Protein AF-A0A357A1M4-F1 (afdb_monomer_lite)

Sequence (73 aa):
MLQIHVGHMAAGLDFYTTLFGRGPDFSPHEDFFEWQVVAGAEVWWQIVVVPGQVRPMTKRSRLKVDDVRAATA

Secondary structure (DSSP, 8-state):
-EEEEES-HHHHHHHHHHHHTS--SEEEETTEEEEESSTTSS-EEEEEE-SSPPPPPSS------S-HHHHT-

Structure (mmCIF, N/CA/C/O backbone):
data_AF-A0A357A1M4-F1
#
_entry.id   AF-A0A357A1M4-F1
#
loop_
_atom_site.group_PDB
_atom_site.id
_atom_site.type_symbol
_atom_site.label_atom_id
_atom_site.label_alt_id
_atom_site.label_comp_id
_atom_site.label_asym_id
_atom_site.label_entity_id
_atom_site.label_seq_id
_atom_site.pdbx_PDB_ins_code
_atom_site.Cartn_x
_atom_site.Cartn_y
_atom_site.Cartn_z
_atom_site.occupancy
_atom_site.B_iso_or_equiv
_atom_site.auth_seq_id
_atom_site.auth_comp_id
_atom_site.auth_asym_id
_atom_site.auth_atom_id
_atom_site.pdbx_PDB_model_num
ATOM 1 N N . MET A 1 1 ? 3.574 11.122 5.667 1.00 81.50 1 MET A N 1
ATOM 2 C CA . MET A 1 1 ? 3.575 10.716 4.248 1.00 81.50 1 MET A CA 1
ATOM 3 C C . MET A 1 1 ? 4.765 9.809 3.973 1.00 81.50 1 MET A C 1
ATOM 5 O O . MET A 1 1 ? 5.871 10.146 4.387 1.00 81.50 1 MET A O 1
ATOM 9 N N . LEU A 1 2 ? 4.537 8.654 3.349 1.00 90.94 2 LEU A N 1
ATOM 10 C CA . LEU A 1 2 ? 5.568 7.705 2.925 1.00 90.94 2 LEU A CA 1
ATOM 11 C C . LEU A 1 2 ? 5.360 7.389 1.445 1.00 90.94 2 LEU A C 1
ATOM 13 O O . LEU A 1 2 ? 4.300 6.891 1.086 1.00 90.94 2 LEU A O 1
ATOM 17 N N . GLN A 1 3 ? 6.382 7.628 0.626 1.00 92.19 3 GLN A N 1
ATOM 18 C CA . GLN A 1 3 ? 6.344 7.338 -0.803 1.00 92.19 3 GLN A CA 1
ATOM 19 C C . GLN A 1 3 ? 7.220 6.134 -1.139 1.00 92.19 3 GLN A C 1
ATOM 21 O O . GLN A 1 3 ? 8.396 6.087 -0.771 1.00 92.19 3 GLN A O 1
ATOM 26 N N . ILE A 1 4 ? 6.645 5.191 -1.877 1.00 92.75 4 ILE A N 1
ATOM 27 C CA . ILE A 1 4 ? 7.306 3.992 -2.377 1.00 92.75 4 ILE A CA 1
ATOM 28 C C . ILE A 1 4 ? 7.455 4.105 -3.890 1.00 92.75 4 ILE A C 1
ATOM 30 O O . ILE A 1 4 ? 6.507 4.425 -4.605 1.00 92.75 4 ILE A O 1
ATOM 34 N N . HIS A 1 5 ? 8.654 3.824 -4.388 1.00 93.94 5 HIS A N 1
ATOM 35 C CA . HIS A 1 5 ? 8.894 3.698 -5.821 1.00 93.94 5 HIS A CA 1
ATOM 36 C C . HIS A 1 5 ? 8.550 2.285 -6.274 1.00 93.94 5 HIS A C 1
ATOM 38 O O . HIS A 1 5 ? 9.028 1.314 -5.686 1.00 93.94 5 HIS A O 1
ATOM 44 N N . VAL A 1 6 ? 7.749 2.174 -7.329 1.00 93.06 6 VAL A N 1
ATOM 45 C CA . VAL A 1 6 ? 7.394 0.894 -7.950 1.00 93.06 6 VAL A CA 1
ATOM 46 C C . VAL A 1 6 ? 7.893 0.852 -9.390 1.00 93.06 6 VAL A C 1
ATOM 48 O O . VAL A 1 6 ? 7.964 1.871 -10.071 1.00 93.06 6 VAL A O 1
ATOM 51 N N . GLY A 1 7 ? 8.276 -0.337 -9.855 1.00 92.69 7 GLY A N 1
ATOM 52 C CA . GLY A 1 7 ? 8.784 -0.527 -11.221 1.00 92.69 7 GLY A CA 1
ATOM 53 C C . GLY A 1 7 ? 7.679 -0.816 -12.231 1.00 92.69 7 GLY A C 1
ATOM 54 O O . GLY A 1 7 ? 7.865 -0.633 -13.428 1.00 92.69 7 GLY A O 1
ATOM 55 N N . HIS A 1 8 ? 6.524 -1.274 -11.749 1.00 92.06 8 HIS A N 1
ATOM 56 C CA . HIS A 1 8 ? 5.370 -1.584 -12.574 1.00 92.06 8 HIS A CA 1
ATOM 57 C C . HIS A 1 8 ? 4.100 -1.205 -11.820 1.00 92.06 8 HIS A C 1
ATOM 59 O O . HIS A 1 8 ? 3.835 -1.765 -10.753 1.00 92.06 8 HIS A O 1
ATOM 65 N N . MET A 1 9 ? 3.336 -0.246 -12.354 1.00 93.88 9 MET A N 1
ATOM 66 C CA . MET A 1 9 ? 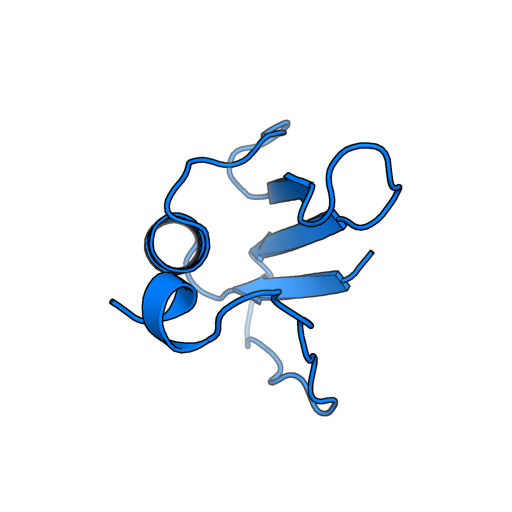2.218 0.323 -11.603 1.00 93.88 9 MET A CA 1
ATOM 67 C C . MET A 1 9 ? 1.144 -0.712 -11.293 1.00 93.88 9 MET A C 1
ATOM 69 O O . MET A 1 9 ? 0.736 -0.824 -10.147 1.00 93.88 9 MET A O 1
ATOM 73 N N . ALA A 1 10 ? 0.738 -1.511 -12.283 1.00 94.56 10 ALA A N 1
ATOM 74 C CA . ALA A 1 10 ? -0.328 -2.494 -12.102 1.00 94.56 10 ALA A CA 1
ATOM 75 C C . ALA A 1 10 ? -0.023 -3.479 -10.959 1.00 94.56 10 ALA A C 1
ATOM 77 O O . ALA A 1 10 ? -0.877 -3.727 -10.116 1.00 94.56 10 ALA A O 1
ATOM 78 N N . ALA A 1 11 ? 1.218 -3.968 -10.879 1.00 94.25 11 ALA A N 1
ATOM 79 C CA . ALA A 1 11 ? 1.647 -4.870 -9.811 1.00 94.25 11 ALA A CA 1
ATOM 80 C C . ALA A 1 11 ? 1.757 -4.160 -8.451 1.00 94.25 11 ALA A C 1
ATOM 82 O O . ALA A 1 11 ? 1.428 -4.740 -7.421 1.00 94.25 11 ALA A O 1
ATOM 83 N N . GLY A 1 12 ? 2.215 -2.903 -8.436 1.00 95.06 12 GLY A N 1
ATOM 84 C CA . GLY A 1 12 ? 2.250 -2.094 -7.218 1.00 95.06 12 GLY A CA 1
ATOM 85 C C . GLY A 1 12 ? 0.847 -1.834 -6.671 1.00 95.06 12 GLY A C 1
ATOM 86 O O . GLY A 1 12 ? 0.596 -2.058 -5.491 1.00 95.06 12 GLY A O 1
ATOM 87 N N . LEU A 1 13 ? -0.069 -1.404 -7.536 1.00 96.69 13 LEU A N 1
ATOM 88 C CA . LEU A 1 13 ? -1.458 -1.138 -7.189 1.00 96.69 13 LEU A CA 1
ATOM 89 C C . LEU A 1 13 ? -2.148 -2.400 -6.664 1.00 96.69 13 LEU A C 1
ATOM 91 O O . LEU A 1 13 ? -2.717 -2.352 -5.581 1.00 96.69 13 LEU A O 1
ATOM 95 N N . ASP A 1 14 ? -2.023 -3.530 -7.364 1.00 97.50 14 ASP A N 1
ATOM 96 C CA . ASP A 1 14 ? -2.574 -4.821 -6.927 1.00 97.50 14 ASP A CA 1
ATOM 97 C C . ASP A 1 14 ? -2.056 -5.233 -5.537 1.00 97.50 14 ASP A C 1
ATOM 99 O O . ASP A 1 14 ? -2.835 -5.551 -4.631 1.00 97.50 14 ASP A O 1
ATOM 103 N N . PHE A 1 15 ? -0.741 -5.120 -5.320 1.00 96.75 15 PHE A N 1
ATOM 104 C CA . PHE A 1 15 ? -0.123 -5.435 -4.035 1.00 96.75 15 PHE A CA 1
ATOM 105 C C . PHE A 1 15 ? -0.653 -4.550 -2.902 1.00 96.75 15 PHE A C 1
ATOM 107 O O . PHE A 1 15 ? -1.039 -5.062 -1.851 1.00 96.75 15 PHE A O 1
ATOM 114 N N . TYR A 1 16 ? -0.676 -3.227 -3.084 1.00 96.12 16 TYR A N 1
ATOM 115 C CA . TYR A 1 16 ? -1.091 -2.307 -2.020 1.00 96.12 16 TYR A CA 1
ATOM 116 C C . TYR A 1 16 ? -2.604 -2.294 -1.801 1.00 96.12 16 TYR A C 1
ATOM 118 O O . TYR A 1 16 ? -3.043 -2.151 -0.660 1.00 96.12 16 TYR A O 1
ATOM 126 N N . THR A 1 17 ? -3.402 -2.534 -2.842 1.00 96.69 17 THR A N 1
ATOM 127 C CA . THR A 1 17 ? -4.840 -2.773 -2.693 1.00 96.69 17 THR A CA 1
ATOM 128 C C . THR A 1 17 ? -5.110 -4.031 -1.880 1.00 96.69 17 THR A C 1
ATOM 130 O O . THR A 1 17 ? -5.963 -3.997 -0.995 1.00 96.69 17 THR A O 1
ATOM 133 N N . THR A 1 18 ? -4.348 -5.102 -2.104 1.00 95.94 18 THR A N 1
ATOM 134 C CA . THR A 1 18 ? -4.434 -6.321 -1.291 1.00 95.94 18 THR A CA 1
ATOM 135 C C . THR A 1 18 ? -3.976 -6.064 0.146 1.00 95.94 18 THR A C 1
ATOM 137 O O . THR A 1 18 ? -4.687 -6.415 1.082 1.00 95.94 18 THR A O 1
ATOM 140 N N . LEU A 1 19 ? -2.836 -5.387 0.341 1.00 94.69 19 LEU A N 1
ATOM 141 C CA . LEU A 1 19 ? -2.283 -5.084 1.668 1.00 94.69 19 LEU A CA 1
ATOM 142 C C . LEU A 1 19 ? -3.251 -4.276 2.541 1.00 94.69 19 LEU A C 1
ATOM 144 O O . LEU A 1 19 ? -3.343 -4.520 3.741 1.00 94.69 19 LEU A O 1
ATOM 148 N N . PHE A 1 20 ? -3.940 -3.295 1.958 1.00 94.06 20 PHE A N 1
ATOM 149 C CA . PHE A 1 20 ? -4.893 -2.456 2.684 1.00 94.06 20 PHE A CA 1
ATOM 150 C C . PHE A 1 20 ? -6.338 -2.967 2.609 1.00 94.06 20 PHE A C 1
ATOM 152 O O . PHE A 1 20 ? -7.218 -2.373 3.230 1.00 94.06 20 PHE A O 1
ATOM 159 N N . GLY A 1 21 ? -6.599 -4.037 1.849 1.00 94.44 21 GLY A N 1
ATOM 160 C CA . GLY A 1 21 ? -7.938 -4.582 1.615 1.00 94.44 21 GLY A CA 1
ATOM 161 C C . GLY A 1 21 ? -8.890 -3.628 0.882 1.00 94.44 21 GLY A C 1
ATOM 162 O O . GLY A 1 21 ? -10.106 -3.802 0.955 1.00 94.44 21 GLY A O 1
ATOM 163 N N . ARG A 1 22 ? -8.367 -2.583 0.224 1.00 95.62 22 ARG A N 1
ATOM 164 C CA . ARG A 1 22 ? -9.160 -1.532 -0.434 1.00 95.62 22 ARG A CA 1
ATOM 165 C C . ARG A 1 22 ? -8.378 -0.773 -1.505 1.00 95.62 22 ARG A C 1
ATOM 167 O O . ARG A 1 22 ? -7.148 -0.693 -1.476 1.00 95.62 22 ARG A O 1
ATOM 174 N N . GLY A 1 23 ? -9.111 -0.157 -2.428 1.00 96.69 23 GLY A N 1
ATOM 175 C CA . GLY A 1 23 ? -8.547 0.760 -3.419 1.00 96.69 23 GLY A CA 1
ATOM 176 C C . GLY A 1 23 ? -7.948 2.036 -2.800 1.00 96.69 23 GLY A C 1
ATOM 177 O O . GLY A 1 23 ? -8.185 2.313 -1.618 1.00 96.69 23 GLY A O 1
ATOM 178 N N . PRO A 1 24 ? -7.165 2.793 -3.588 1.00 97.25 24 PRO A N 1
ATOM 179 C CA . PRO A 1 24 ? -6.602 4.074 -3.172 1.00 97.25 24 PRO A CA 1
ATOM 180 C C . PRO A 1 24 ? -7.704 5.109 -2.921 1.00 97.25 24 PRO A C 1
ATOM 182 O O . PRO A 1 24 ? -8.742 5.099 -3.580 1.00 97.25 24 PRO A O 1
ATOM 185 N N . ASP A 1 25 ? -7.458 6.022 -1.985 1.00 96.62 25 ASP A N 1
ATOM 186 C CA . ASP A 1 25 ? -8.361 7.140 -1.681 1.00 96.62 25 ASP A CA 1
ATOM 187 C C . ASP A 1 25 ? -8.192 8.295 -2.673 1.00 96.62 25 ASP A C 1
ATOM 189 O O . ASP A 1 25 ? -9.109 9.092 -2.870 1.00 96.62 25 ASP A O 1
ATOM 193 N N . PHE A 1 26 ? -7.017 8.393 -3.303 1.00 94.81 26 PHE A N 1
ATOM 194 C CA . PHE A 1 26 ? -6.705 9.433 -4.273 1.00 94.81 26 PHE A CA 1
ATOM 195 C C . PHE A 1 26 ? -5.871 8.879 -5.435 1.00 94.81 26 PHE A C 1
ATOM 197 O O . PHE A 1 26 ? -4.924 8.116 -5.238 1.00 94.81 26 PHE A O 1
ATOM 204 N N . SER A 1 27 ? -6.263 9.242 -6.659 1.00 94.00 27 SER A N 1
ATOM 205 C CA . SER A 1 27 ? -5.670 8.771 -7.921 1.00 94.00 27 SER A CA 1
ATOM 206 C C . SER A 1 27 ? -5.685 9.88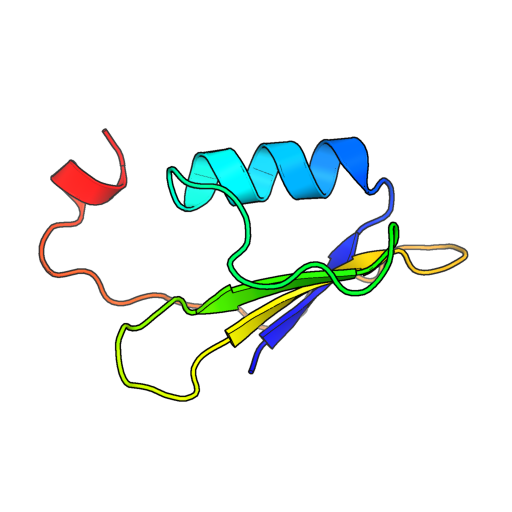9 -8.976 1.00 94.00 27 SER A C 1
ATOM 208 O O . SER A 1 27 ? -6.523 9.902 -9.876 1.00 94.00 27 SER A O 1
ATOM 210 N N . PRO A 1 28 ? -4.811 10.900 -8.845 1.00 88.75 28 PRO A N 1
ATOM 211 C CA . PRO A 1 28 ? -4.820 12.058 -9.737 1.00 88.75 28 PRO A CA 1
ATOM 212 C C . PRO A 1 28 ? -4.312 11.720 -11.145 1.00 88.75 28 PRO A C 1
ATOM 214 O O . PRO A 1 28 ? -4.733 12.350 -12.116 1.00 88.75 28 PRO A O 1
ATOM 217 N N . HIS A 1 29 ? -3.410 10.738 -11.253 1.00 89.31 29 HIS A N 1
ATOM 218 C CA . HIS A 1 29 ? -2.727 10.328 -12.478 1.00 89.31 29 HIS A CA 1
ATOM 219 C C . HIS A 1 29 ? -2.554 8.803 -12.501 1.00 89.31 29 HIS A C 1
ATOM 221 O O . HIS A 1 29 ? -2.637 8.143 -11.468 1.00 89.31 29 HIS A O 1
ATOM 227 N N . GLU A 1 30 ? -2.296 8.232 -13.678 1.00 90.31 30 GLU A N 1
ATOM 228 C CA . GLU A 1 30 ? -2.128 6.779 -13.848 1.00 90.31 30 GLU A CA 1
ATOM 229 C C . GLU A 1 30 ? -0.846 6.218 -13.212 1.00 90.31 30 GLU A C 1
ATOM 231 O O . GLU A 1 30 ? -0.715 5.009 -13.030 1.00 90.31 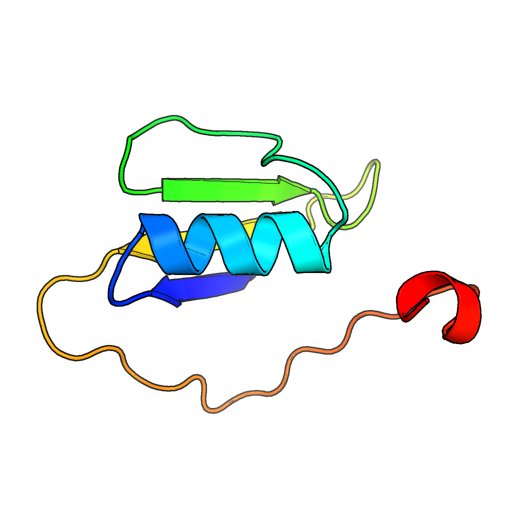30 GLU A O 1
ATOM 236 N N . ASP A 1 31 ? 0.103 7.086 -12.871 1.00 91.94 31 ASP A N 1
ATOM 237 C CA . ASP A 1 31 ? 1.418 6.754 -12.336 1.00 91.94 31 ASP A CA 1
ATOM 238 C C . ASP A 1 31 ? 1.574 7.104 -10.849 1.00 91.94 31 ASP A C 1
ATOM 240 O O . ASP A 1 31 ? 2.671 6.945 -10.301 1.00 91.94 31 ASP A O 1
ATOM 244 N N . PHE A 1 32 ? 0.485 7.497 -10.175 1.00 94.88 32 PHE A N 1
ATOM 245 C CA . PHE A 1 32 ? 0.503 7.924 -8.779 1.00 94.88 32 PHE A CA 1
ATOM 246 C C . PHE A 1 32 ? -0.800 7.594 -8.033 1.00 94.88 32 PHE A C 1
ATOM 248 O O . PHE A 1 32 ? -1.885 8.018 -8.430 1.00 94.88 32 PHE A O 1
ATOM 255 N N . PHE A 1 33 ? -0.685 6.882 -6.907 1.00 97.50 33 PHE A N 1
ATOM 256 C CA . PHE A 1 33 ? -1.828 6.478 -6.078 1.00 97.50 33 PHE A CA 1
ATOM 257 C C . PHE A 1 33 ? -1.535 6.624 -4.589 1.00 97.50 33 PHE A C 1
ATOM 259 O O . PHE A 1 33 ? -0.409 6.371 -4.146 1.00 97.50 33 PHE A O 1
ATOM 266 N N . GLU A 1 34 ? -2.563 6.970 -3.812 1.00 97.00 34 GLU A N 1
ATOM 267 C CA . GLU A 1 34 ? -2.430 7.200 -2.374 1.00 97.00 34 GLU A CA 1
ATOM 268 C C . GLU A 1 34 ? -3.531 6.549 -1.534 1.00 97.00 34 GLU A C 1
ATOM 270 O O . GLU A 1 34 ? -4.705 6.543 -1.903 1.00 97.00 34 GLU A O 1
ATOM 275 N N . TRP A 1 35 ? -3.144 6.081 -0.345 1.00 96.88 35 TRP A N 1
ATOM 276 C CA . TRP A 1 35 ? -4.032 5.607 0.713 1.00 96.88 35 TRP A CA 1
ATOM 277 C C . TRP A 1 35 ? -3.836 6.444 1.975 1.00 96.88 35 TRP A C 1
ATOM 279 O O . TRP A 1 35 ? -2.716 6.572 2.479 1.00 96.88 35 TRP A O 1
ATOM 289 N N . GLN A 1 36 ? -4.924 6.944 2.550 1.00 95.88 36 GLN A N 1
ATOM 290 C CA . GLN A 1 36 ? -4.956 7.435 3.920 1.00 95.88 36 GLN A CA 1
ATOM 291 C C . GLN A 1 36 ? -4.953 6.232 4.871 1.00 95.88 36 GLN A C 1
ATOM 293 O O . GLN A 1 36 ? -5.976 5.593 5.120 1.00 95.88 36 GLN A O 1
ATOM 298 N N . VAL A 1 37 ? -3.784 5.891 5.410 1.00 92.56 37 VAL A N 1
ATOM 299 C CA . VAL A 1 37 ? -3.626 4.673 6.225 1.00 92.56 37 VAL A CA 1
ATOM 300 C C . VAL A 1 37 ? -4.139 4.827 7.657 1.00 92.56 37 VAL A C 1
ATOM 302 O O . VAL A 1 37 ? -4.337 3.830 8.343 1.00 92.56 37 VAL A O 1
ATOM 305 N N . VAL A 1 38 ? -4.371 6.061 8.114 1.00 90.25 38 VAL A N 1
ATOM 306 C CA . VAL A 1 38 ? -4.986 6.358 9.415 1.00 90.25 38 VAL A CA 1
ATOM 307 C C . VAL A 1 38 ? -6.114 7.361 9.205 1.00 90.25 38 VAL A C 1
ATOM 309 O O . VAL A 1 38 ? -5.867 8.511 8.838 1.00 90.25 38 VAL A O 1
ATOM 312 N N . ALA A 1 39 ? -7.352 6.926 9.441 1.00 85.06 39 ALA A N 1
ATOM 313 C CA . ALA A 1 39 ? -8.535 7.761 9.269 1.00 85.06 39 ALA A CA 1
ATOM 314 C C . ALA A 1 39 ? -8.451 9.035 10.127 1.00 85.06 39 ALA A C 1
ATOM 316 O O . ALA A 1 39 ? -8.114 8.981 11.310 1.00 85.06 39 ALA A O 1
ATOM 317 N N . GLY A 1 40 ? -8.749 10.186 9.520 1.00 86.94 40 GLY A N 1
ATOM 318 C CA . GLY A 1 40 ? -8.715 11.485 10.200 1.00 86.94 40 GLY A CA 1
ATOM 319 C C . GLY A 1 40 ? -7.312 12.028 10.498 1.00 86.94 40 GLY A C 1
ATOM 320 O O . GLY A 1 40 ? -7.203 13.074 11.132 1.00 86.94 40 GLY A O 1
ATOM 321 N N . ALA A 1 41 ? -6.247 11.362 10.042 1.00 88.44 41 ALA A N 1
ATOM 322 C CA . ALA A 1 41 ? -4.872 11.830 10.193 1.00 88.44 41 ALA A CA 1
ATOM 323 C C . ALA A 1 41 ? -4.188 12.030 8.833 1.00 88.44 41 ALA A C 1
ATOM 325 O O . ALA A 1 41 ? -4.482 11.339 7.857 1.00 88.44 41 ALA A O 1
ATOM 326 N N . GLU A 1 42 ? -3.213 12.938 8.772 1.00 89.50 42 GLU A N 1
ATOM 327 C CA . GLU A 1 42 ? -2.412 13.207 7.566 1.00 89.50 42 GLU A CA 1
ATOM 328 C C . GLU A 1 42 ? -1.291 12.167 7.365 1.00 89.50 42 GLU A C 1
ATOM 330 O O . GLU A 1 42 ? -0.112 12.477 7.160 1.00 89.50 42 GLU A O 1
ATOM 335 N N . VAL A 1 43 ? -1.651 10.885 7.444 1.00 92.50 43 VAL A N 1
ATOM 336 C CA . VAL A 1 43 ? -0.731 9.765 7.233 1.00 92.50 43 VAL A CA 1
ATOM 337 C C . VAL A 1 43 ? -1.101 9.061 5.938 1.00 92.50 43 VAL A C 1
ATOM 339 O O . VAL A 1 43 ? -1.980 8.205 5.896 1.00 92.50 43 VAL A O 1
ATOM 342 N N . TRP A 1 44 ? -0.386 9.443 4.885 1.00 94.56 44 TRP A N 1
ATOM 343 C CA . TRP A 1 44 ? -0.580 8.933 3.533 1.00 94.56 44 TRP A CA 1
ATOM 344 C C . TRP A 1 44 ? 0.516 7.947 3.142 1.00 94.56 44 TRP A C 1
ATOM 346 O O . TRP A 1 44 ? 1.704 8.202 3.387 1.00 94.56 44 TRP A O 1
ATOM 356 N N . TRP A 1 45 ? 0.105 6.835 2.538 1.00 95.75 45 TRP A N 1
ATOM 357 C CA . TRP A 1 45 ? 0.961 5.875 1.856 1.00 95.75 45 TRP A CA 1
ATOM 358 C C . TRP A 1 45 ? 0.815 6.068 0.356 1.00 95.75 45 TRP A C 1
ATOM 360 O O . TRP A 1 45 ? -0.289 5.970 -0.167 1.00 95.75 45 TRP A O 1
ATOM 370 N N . GLN A 1 46 ? 1.920 6.326 -0.327 1.00 95.69 46 GLN A N 1
ATOM 371 C CA . GLN A 1 46 ? 1.929 6.700 -1.733 1.00 95.69 46 GLN A CA 1
ATOM 372 C C . GLN A 1 46 ? 2.764 5.707 -2.521 1.00 95.69 46 GLN A C 1
ATOM 374 O O . GLN A 1 46 ? 3.838 5.297 -2.068 1.00 95.69 46 GLN A O 1
ATOM 379 N N . ILE A 1 47 ? 2.311 5.374 -3.721 1.00 95.44 47 ILE A N 1
ATOM 380 C CA . ILE A 1 47 ? 3.130 4.679 -4.706 1.00 95.44 47 ILE A CA 1
ATOM 381 C C . ILE A 1 47 ? 3.258 5.527 -5.956 1.00 95.44 47 ILE A C 1
ATOM 383 O O . ILE A 1 47 ? 2.298 6.159 -6.389 1.00 95.44 47 ILE A O 1
ATOM 387 N N . VAL A 1 48 ? 4.454 5.522 -6.534 1.00 95.06 48 VAL A N 1
ATOM 388 C CA . VAL A 1 48 ? 4.737 6.224 -7.783 1.00 95.06 48 VAL A CA 1
ATOM 389 C C . VAL A 1 48 ? 5.633 5.371 -8.667 1.00 95.06 48 VAL A C 1
ATOM 391 O O . VAL A 1 48 ? 6.575 4.732 -8.176 1.00 95.06 48 VAL A O 1
ATOM 394 N N . VAL A 1 49 ? 5.347 5.348 -9.967 1.00 93.31 49 VAL A N 1
ATOM 395 C CA . VAL A 1 49 ? 6.269 4.752 -10.938 1.00 93.31 49 VAL A CA 1
ATOM 396 C C . VAL A 1 49 ? 7.454 5.681 -11.138 1.00 93.31 49 VAL A C 1
ATOM 398 O O . VAL A 1 49 ? 7.303 6.884 -11.320 1.00 93.31 49 VAL A O 1
ATOM 401 N N . VAL A 1 50 ? 8.657 5.112 -11.126 1.00 88.75 50 VAL A N 1
ATOM 402 C CA . VAL A 1 50 ? 9.873 5.851 -11.471 1.00 88.75 50 VAL A CA 1
ATOM 403 C C . VAL A 1 50 ? 10.487 5.304 -12.754 1.00 88.75 50 VAL A C 1
ATOM 405 O O . VAL A 1 50 ? 10.514 4.086 -12.946 1.00 88.75 50 VAL A O 1
ATOM 408 N N . PRO A 1 51 ? 11.021 6.170 -13.632 1.00 80.94 51 PRO A N 1
ATOM 409 C CA . PRO A 1 51 ? 11.790 5.711 -14.775 1.00 80.94 51 PRO A CA 1
ATOM 410 C C . PRO A 1 51 ? 13.108 5.077 -14.303 1.00 80.94 51 PRO A C 1
ATOM 412 O O . PRO A 1 51 ? 13.842 5.648 -13.494 1.00 80.94 51 PRO A O 1
ATOM 415 N N . GLY A 1 52 ? 13.434 3.901 -14.840 1.00 82.44 52 GLY A N 1
ATOM 416 C CA . GLY A 1 52 ? 14.690 3.203 -14.558 1.00 82.44 52 GLY A CA 1
ATOM 417 C C . GLY A 1 52 ? 14.637 2.282 -13.335 1.00 82.44 52 GLY A C 1
ATOM 418 O O . GLY A 1 52 ? 13.632 1.630 -13.064 1.00 82.44 52 GLY A O 1
ATOM 419 N N . GLN A 1 53 ? 15.764 2.148 -12.630 1.00 86.44 53 GLN A N 1
ATOM 420 C CA . GLN A 1 53 ? 15.904 1.163 -11.556 1.00 86.44 53 GLN A CA 1
ATOM 421 C C . GLN A 1 53 ? 15.202 1.620 -10.271 1.00 86.44 53 GLN A C 1
ATOM 423 O O . GLN A 1 53 ? 15.587 2.622 -9.662 1.00 86.44 53 GLN A O 1
ATOM 428 N N . VAL A 1 54 ? 14.236 0.822 -9.808 1.00 91.00 54 VAL A N 1
ATOM 429 C CA . VAL A 1 54 ? 13.622 0.985 -8.484 1.00 91.00 54 VAL A CA 1
ATOM 430 C C . VAL A 1 54 ? 14.695 0.853 -7.413 1.00 91.00 54 VAL A C 1
ATOM 432 O O . VAL A 1 54 ? 15.401 -0.156 -7.337 1.00 91.00 54 VAL A O 1
ATOM 435 N N . ARG A 1 55 ? 14.809 1.872 -6.562 1.00 84.50 55 ARG A N 1
ATOM 436 C CA . ARG A 1 55 ? 15.720 1.842 -5.420 1.00 84.50 55 ARG A CA 1
ATOM 437 C C . ARG A 1 55 ? 15.005 1.215 -4.226 1.00 84.50 55 ARG A C 1
ATOM 439 O O . ARG A 1 55 ? 13.974 1.745 -3.812 1.00 84.50 55 ARG A O 1
ATOM 446 N N . PRO A 1 56 ? 15.537 0.127 -3.645 1.00 83.88 56 PRO A N 1
ATOM 447 C CA . PRO A 1 56 ? 14.957 -0.454 -2.446 1.00 83.88 56 PRO A CA 1
ATOM 448 C C . PRO A 1 56 ? 14.907 0.566 -1.310 1.00 83.88 56 PRO A C 1
ATOM 450 O O . PRO A 1 56 ? 15.858 1.322 -1.089 1.00 83.88 56 PRO A O 1
ATOM 453 N N . MET A 1 57 ? 13.817 0.554 -0.549 1.00 84.19 57 MET A N 1
ATOM 454 C CA . MET A 1 57 ? 13.752 1.328 0.682 1.00 84.19 57 MET A CA 1
ATOM 455 C C . MET A 1 57 ? 14.775 0.804 1.692 1.0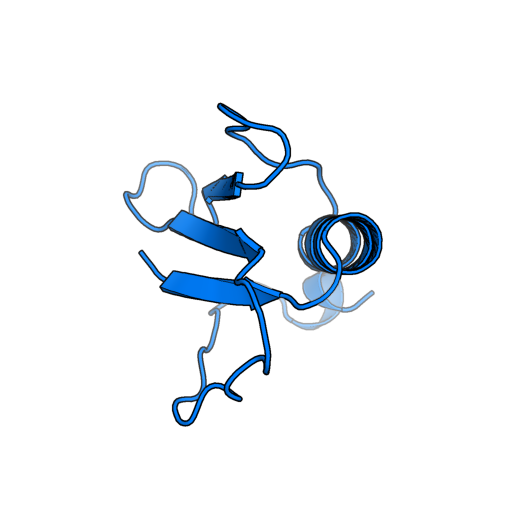0 84.19 57 MET A C 1
ATOM 457 O O . MET A 1 57 ? 14.777 -0.370 2.051 1.00 84.19 57 MET A O 1
ATOM 461 N N . THR A 1 58 ? 15.626 1.697 2.193 1.00 87.06 58 THR A N 1
ATOM 462 C CA . THR A 1 58 ? 16.640 1.368 3.210 1.00 87.06 58 THR A CA 1
ATOM 463 C C . THR A 1 58 ? 16.104 1.458 4.638 1.00 87.06 58 THR A C 1
ATOM 465 O O . THR A 1 58 ? 16.731 0.972 5.578 1.00 87.06 58 THR A O 1
ATOM 468 N N . LYS A 1 59 ? 14.930 2.073 4.818 1.00 84.75 59 LYS A N 1
ATOM 469 C CA . LYS A 1 59 ? 14.250 2.216 6.108 1.00 84.75 59 LYS A CA 1
ATOM 470 C C . LYS A 1 59 ? 13.063 1.265 6.172 1.00 84.75 59 LYS A C 1
ATOM 472 O O . LYS A 1 59 ? 12.391 1.047 5.173 1.00 84.75 59 LYS A O 1
ATOM 477 N N . ARG A 1 60 ? 12.788 0.715 7.355 1.00 87.62 60 ARG A N 1
ATOM 478 C CA . ARG A 1 60 ? 11.585 -0.097 7.585 1.00 87.62 60 ARG A CA 1
ATOM 479 C C . ARG A 1 60 ? 10.450 0.809 8.037 1.00 87.62 60 ARG A C 1
ATOM 481 O O . ARG A 1 60 ? 10.630 1.573 8.983 1.00 87.62 60 ARG A O 1
ATOM 488 N N . SER A 1 61 ? 9.291 0.657 7.415 1.00 87.38 61 SER A N 1
ATOM 489 C CA . SER A 1 61 ? 8.041 1.249 7.889 1.00 87.38 61 SER A CA 1
ATOM 490 C C . SER A 1 61 ? 7.272 0.216 8.701 1.00 87.38 61 SER A C 1
ATOM 492 O O . SER A 1 61 ? 7.296 -0.972 8.383 1.00 87.38 61 SER A O 1
ATOM 494 N N . ARG A 1 62 ? 6.627 0.655 9.781 1.00 90.44 62 ARG A N 1
ATOM 495 C CA . ARG A 1 62 ? 5.815 -0.196 10.655 1.00 90.44 62 ARG A CA 1
ATOM 496 C C . ARG A 1 62 ? 4.469 0.474 10.861 1.00 90.44 62 ARG A C 1
ATOM 498 O O . ARG A 1 62 ? 4.431 1.661 11.172 1.00 90.44 62 ARG A O 1
ATOM 505 N N . LEU A 1 63 ? 3.401 -0.295 10.710 1.00 88.75 63 LEU A N 1
ATOM 506 C CA . LEU A 1 63 ? 2.046 0.136 11.020 1.00 88.75 63 LEU A CA 1
ATOM 507 C C . LEU A 1 63 ? 1.641 -0.525 12.334 1.00 88.75 63 LEU A C 1
ATOM 509 O O . LEU A 1 63 ? 1.776 -1.739 12.487 1.00 88.75 63 LEU A O 1
ATOM 513 N N . LYS A 1 64 ? 1.195 0.281 13.299 1.00 90.56 64 LYS A N 1
ATOM 514 C CA . LYS A 1 64 ? 0.514 -0.248 14.479 1.00 90.56 64 LYS A CA 1
ATOM 515 C C . LYS A 1 64 ? -0.924 -0.550 14.069 1.00 90.56 64 LYS A C 1
ATOM 517 O O . LYS A 1 64 ? -1.577 0.309 13.487 1.00 90.56 64 LYS A O 1
ATOM 522 N N . VAL A 1 65 ? -1.389 -1.741 14.412 1.00 91.94 65 VAL A N 1
ATOM 523 C CA . VAL A 1 65 ? -2.782 -2.165 14.264 1.00 91.94 65 VAL A CA 1
ATOM 524 C C . VAL A 1 65 ? -3.317 -2.573 15.630 1.00 91.94 65 VAL A C 1
ATOM 526 O O . VAL A 1 65 ? -2.531 -2.925 16.516 1.00 91.94 65 VAL A O 1
ATOM 529 N N . ASP A 1 66 ? -4.633 -2.515 15.801 1.00 94.06 66 ASP A N 1
ATOM 530 C CA . ASP A 1 66 ? -5.279 -2.926 17.051 1.00 94.06 66 ASP A CA 1
ATOM 531 C C . ASP A 1 66 ? -5.305 -4.455 17.200 1.00 94.06 66 ASP A C 1
ATOM 533 O O . ASP A 1 66 ? -5.103 -4.970 18.299 1.00 94.06 66 ASP A O 1
ATOM 537 N N . ASP A 1 67 ? -5.457 -5.182 16.087 1.00 95.56 67 ASP A N 1
ATOM 538 C CA . ASP A 1 67 ? -5.393 -6.644 16.027 1.00 95.56 67 ASP 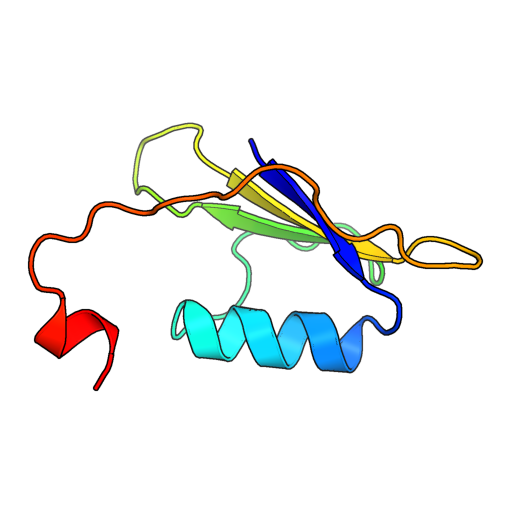A CA 1
ATOM 539 C C . ASP A 1 67 ? -4.561 -7.104 14.819 1.00 95.56 67 ASP A C 1
ATOM 541 O O . ASP A 1 67 ? -4.941 -6.923 13.662 1.00 95.56 67 ASP A O 1
ATOM 545 N N . VAL A 1 68 ? -3.407 -7.719 15.093 1.00 94.75 68 VAL A N 1
ATOM 546 C CA . VAL A 1 68 ? -2.511 -8.231 14.047 1.00 94.75 68 VAL A CA 1
ATOM 547 C C . VAL A 1 68 ? -3.074 -9.460 13.340 1.00 94.75 68 VAL A C 1
ATOM 549 O O . VAL A 1 68 ? -2.799 -9.635 12.162 1.00 94.75 68 VAL A O 1
ATOM 552 N N . ARG A 1 69 ? -3.869 -10.297 14.018 1.00 95.50 69 ARG A N 1
ATOM 553 C CA . ARG A 1 69 ? -4.445 -11.498 13.399 1.00 95.50 69 ARG A CA 1
ATOM 554 C C . ARG A 1 69 ? -5.496 -11.108 12.377 1.00 95.50 69 ARG A C 1
ATOM 556 O O . ARG A 1 69 ? -5.476 -11.638 11.275 1.00 95.50 69 ARG A O 1
ATOM 563 N N . ALA A 1 70 ? -6.362 -10.162 12.733 1.00 93.00 70 ALA A N 1
ATOM 564 C CA . ALA A 1 70 ? -7.353 -9.618 11.812 1.00 93.00 70 ALA A CA 1
ATOM 565 C C . ALA A 1 70 ? -6.697 -8.916 10.611 1.00 93.00 70 ALA A C 1
ATOM 567 O O . ALA A 1 70 ? -7.190 -9.030 9.497 1.00 93.00 70 ALA A O 1
ATOM 568 N N . ALA A 1 71 ? -5.567 -8.231 10.820 1.00 89.31 71 ALA A N 1
ATOM 569 C CA . ALA A 1 71 ? -4.855 -7.519 9.759 1.00 89.31 71 ALA A CA 1
ATOM 5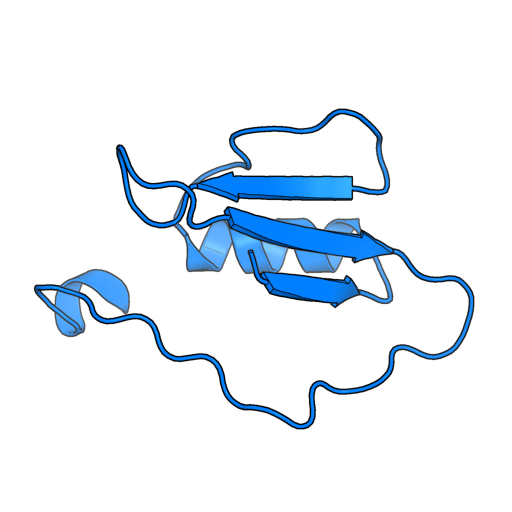70 C C . ALA A 1 71 ? -4.072 -8.430 8.793 1.00 89.31 71 ALA A C 1
ATOM 572 O O . ALA A 1 71 ? -3.595 -7.948 7.769 1.00 89.31 71 ALA A O 1
ATOM 573 N N . THR A 1 72 ? -3.885 -9.713 9.122 1.00 88.00 72 THR A N 1
ATOM 574 C CA . THR A 1 72 ? -3.119 -10.667 8.297 1.00 88.00 72 THR A CA 1
ATOM 575 C C . THR A 1 72 ? -3.937 -11.869 7.825 1.00 88.00 72 THR A C 1
ATOM 577 O O . THR A 1 72 ? -3.348 -12.801 7.278 1.00 88.00 72 THR A O 1
ATOM 580 N N . ALA A 1 73 ? -5.236 -11.903 8.130 1.00 77.62 73 ALA A N 1
ATOM 581 C CA . ALA A 1 73 ? -6.152 -12.974 7.736 1.00 77.62 73 ALA A CA 1
ATOM 582 C C . ALA A 1 73 ? -6.594 -12.816 6.277 1.00 77.62 73 ALA A C 1
ATOM 584 O O . ALA A 1 73 ? -6.732 -13.868 5.614 1.00 77.62 73 ALA A O 1
#

pLDDT: mean 91.79, std 4.53, range [77.62, 97.5]

Radius of gyration: 12.73 Å; chains: 1; bounding box: 26×26×32 Å

Foldseek 3Di:
DAEFEDQDQVVVQVVVCVLQVHHFPDDPDSFKGWHPSDPPDPDIYMYGYDPDDGDDDPDDDDDDDPDPVVSVD